Protein AF-A0A6I3M3R1-F1 (afdb_monomer_lite)

Foldseek 3Di:
DVVVLVVLQVAAAPPPRHRPSVQKAWAFDPPQPQPDGLVCCVVVPHDPVVSVVNSVRTHIHGPVVSVVVVDVVVPDDPVNVCCVVCVVVVVVVVVVVVD

Organism: NCBI:txid88376

Secondary structure (DSSP, 8-state):
-HHHHHHHHTS--TTT----GGGEEEEEPTT----S-HHHHHHTT--HHHHHHHHTTEEEEEHHHHHHHHHHHH-S-HHHHHHHHHHHHHHHHHHHHT-

Structure (mmCIF, N/CA/C/O backbone):
data_AF-A0A6I3M3R1-F1
#
_entry.id   AF-A0A6I3M3R1-F1
#
loop_
_atom_site.group_PDB
_atom_site.id
_atom_site.type_symbol
_atom_site.label_atom_id
_atom_site.label_alt_id
_atom_site.label_comp_id
_atom_site.label_asym_id
_atom_site.label_entity_id
_atom_site.label_seq_id
_atom_site.pdbx_PDB_ins_code
_atom_site.Cartn_x
_atom_site.Cartn_y
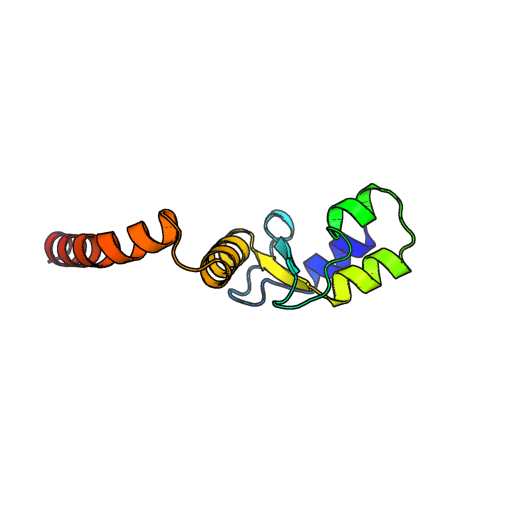_atom_site.Cartn_z
_atom_site.occupancy
_atom_site.B_iso_or_equiv
_atom_site.auth_seq_id
_atom_site.auth_comp_id
_atom_site.auth_asym_id
_atom_site.auth_atom_id
_atom_site.pdbx_PDB_model_num
ATOM 1 N N . MET A 1 1 ? 11.751 8.334 -12.733 1.00 88.81 1 MET A N 1
ATOM 2 C CA . MET A 1 1 ? 10.557 8.419 -11.857 1.00 88.81 1 MET A CA 1
ATOM 3 C C . MET A 1 1 ? 9.229 8.394 -12.611 1.00 88.81 1 MET A C 1
ATOM 5 O O . MET A 1 1 ? 8.272 7.869 -12.062 1.00 88.81 1 MET A O 1
ATOM 9 N N . GLU A 1 2 ? 9.151 8.885 -13.853 1.00 95.19 2 GLU A N 1
ATOM 10 C CA . GLU A 1 2 ? 7.897 8.967 -14.628 1.00 95.19 2 GLU A CA 1
ATOM 11 C C . GLU A 1 2 ? 7.104 7.650 -14.729 1.00 95.19 2 GLU A C 1
ATOM 13 O O . GLU A 1 2 ? 5.899 7.645 -14.505 1.00 95.19 2 GLU A O 1
ATOM 18 N N . PHE A 1 3 ? 7.768 6.517 -14.985 1.00 96.06 3 PHE A N 1
ATOM 19 C CA . PHE A 1 3 ? 7.103 5.207 -15.041 1.00 96.06 3 PHE A CA 1
ATOM 20 C C . PHE A 1 3 ? 6.339 4.855 -13.757 1.00 96.06 3 PHE A C 1
ATOM 22 O O . PHE A 1 3 ? 5.185 4.441 -13.824 1.00 96.06 3 PHE A O 1
ATOM 29 N N . VAL A 1 4 ? 6.977 5.053 -12.601 1.00 97.19 4 VAL A N 1
ATOM 30 C CA . VAL A 1 4 ? 6.383 4.777 -11.287 1.00 97.19 4 VAL A CA 1
ATOM 31 C C . VAL A 1 4 ? 5.215 5.725 -11.026 1.00 97.19 4 VAL A C 1
ATOM 33 O O . VAL A 1 4 ? 4.142 5.282 -10.633 1.00 97.19 4 VAL A O 1
ATOM 36 N N . GLY A 1 5 ? 5.402 7.019 -11.310 1.00 97.56 5 GLY A N 1
ATOM 37 C CA . GLY A 1 5 ? 4.351 8.021 -11.137 1.00 97.56 5 GLY A CA 1
ATOM 38 C C . GLY A 1 5 ? 3.123 7.739 -12.001 1.00 97.56 5 GLY A C 1
ATOM 39 O O . GLY A 1 5 ? 2.003 7.794 -11.505 1.00 97.56 5 GLY A O 1
ATOM 40 N N . ARG A 1 6 ? 3.319 7.351 -13.268 1.00 97.81 6 ARG A N 1
ATOM 41 C CA . ARG A 1 6 ? 2.220 6.957 -14.158 1.00 97.81 6 ARG A CA 1
ATOM 42 C C . ARG A 1 6 ? 1.448 5.756 -13.620 1.00 97.81 6 ARG A C 1
ATOM 44 O O . ARG A 1 6 ? 0.228 5.764 -13.696 1.00 97.81 6 ARG A O 1
ATOM 51 N N . HIS A 1 7 ? 2.138 4.757 -13.067 1.00 98.31 7 HIS A N 1
ATOM 52 C CA . HIS A 1 7 ? 1.466 3.614 -12.455 1.00 98.31 7 HIS A CA 1
ATOM 53 C C . HIS A 1 7 ? 0.602 4.053 -11.264 1.00 98.31 7 HIS A C 1
ATOM 55 O O . HIS A 1 7 ? -0.575 3.726 -11.234 1.00 98.31 7 HIS A O 1
ATOM 61 N N . LEU A 1 8 ? 1.137 4.853 -10.337 1.00 98.12 8 LEU A N 1
ATOM 62 C CA . LEU A 1 8 ? 0.371 5.331 -9.177 1.00 98.12 8 LEU A CA 1
ATOM 63 C C . LEU A 1 8 ? -0.824 6.218 -9.573 1.00 98.12 8 LEU A C 1
ATOM 65 O O . LEU A 1 8 ? -1.892 6.084 -8.994 1.00 98.12 8 LEU A O 1
ATOM 69 N N . ILE A 1 9 ? -0.685 7.081 -10.586 1.00 97.94 9 ILE A N 1
ATOM 70 C CA . ILE A 1 9 ? -1.783 7.950 -11.056 1.00 97.94 9 ILE A CA 1
ATOM 71 C C . ILE A 1 9 ? -2.967 7.148 -11.611 1.00 97.94 9 ILE A C 1
ATOM 73 O O . ILE A 1 9 ? -4.109 7.575 -11.468 1.00 97.94 9 ILE A O 1
ATOM 77 N N . THR A 1 10 ? -2.726 6.006 -12.259 1.00 97.81 10 THR A N 1
ATOM 78 C CA . THR A 1 10 ? -3.806 5.211 -12.868 1.00 97.81 10 THR A CA 1
ATOM 79 C C . THR A 1 10 ? -4.309 4.076 -11.977 1.00 97.81 10 THR A C 1
ATOM 81 O O . THR A 1 10 ? -5.163 3.311 -12.416 1.00 97.81 10 THR A O 1
ATOM 84 N N . HIS A 1 11 ? -3.777 3.933 -10.761 1.00 98.44 11 HIS A N 1
ATOM 85 C CA . HIS A 1 11 ? -4.146 2.876 -9.820 1.00 98.44 11 HIS A CA 1
ATOM 86 C C . HIS A 1 11 ? -4.420 3.511 -8.450 1.00 98.44 11 HIS A C 1
ATOM 88 O O . HIS A 1 11 ? -3.488 3.675 -7.665 1.00 98.44 11 HIS A O 1
ATOM 94 N N . PRO A 1 12 ? -5.671 3.909 -8.155 1.00 98.56 12 PRO A N 1
ATOM 95 C CA . PRO A 1 12 ? -6.020 4.410 -6.831 1.00 98.56 12 PRO A CA 1
ATOM 96 C C . PRO A 1 12 ? -5.846 3.320 -5.766 1.00 98.56 12 PRO A C 1
ATOM 98 O O . PRO A 1 12 ? -5.694 2.136 -6.074 1.00 98.56 12 PRO A O 1
ATOM 101 N N . CYS A 1 13 ? -5.903 3.721 -4.497 1.00 98.75 13 CYS A N 1
ATOM 102 C CA . CYS A 1 13 ? -5.894 2.808 -3.364 1.00 98.75 13 CYS A CA 1
ATOM 103 C C . CYS A 1 13 ? -6.967 1.726 -3.534 1.00 98.75 13 CYS A C 1
ATOM 105 O O . CYS A 1 13 ? -8.156 2.041 -3.602 1.00 98.75 13 CYS A O 1
ATOM 107 N N . ILE A 1 14 ? -6.554 0.459 -3.530 1.00 98.56 14 ILE A N 1
ATOM 108 C CA . ILE A 1 14 ? -7.462 -0.680 -3.709 1.00 98.56 14 ILE A CA 1
ATOM 109 C C . ILE A 1 14 ? -8.500 -0.811 -2.581 1.00 98.56 14 ILE A C 1
ATOM 111 O O . ILE A 1 14 ? -9.574 -1.358 -2.812 1.00 98.56 14 ILE A O 1
ATOM 115 N N . ASP A 1 15 ? -8.214 -0.292 -1.380 1.00 98.50 15 ASP A N 1
ATOM 116 C CA . ASP A 1 15 ? -9.112 -0.442 -0.226 1.00 98.50 15 ASP A CA 1
ATOM 117 C C . ASP A 1 15 ? -10.101 0.726 -0.067 1.00 98.50 15 ASP A C 1
ATOM 119 O O . ASP A 1 15 ? -11.235 0.512 0.352 1.00 98.50 15 ASP A O 1
ATOM 123 N N . CYS A 1 16 ? -9.689 1.967 -0.362 1.00 98.44 16 CYS A N 1
ATOM 124 C CA . CYS A 1 16 ? -10.511 3.161 -0.101 1.00 98.44 16 CYS A CA 1
ATOM 125 C C . CYS A 1 16 ? -10.720 4.093 -1.302 1.00 98.44 16 CYS A C 1
ATOM 127 O O . CYS A 1 16 ? -11.429 5.087 -1.174 1.00 98.44 16 CYS A O 1
ATOM 129 N N . GLY A 1 17 ? -10.106 3.812 -2.452 1.00 98.50 17 GLY A N 1
ATOM 130 C CA . GLY A 1 17 ? -10.268 4.606 -3.672 1.00 98.50 17 GLY A CA 1
ATOM 131 C C . GLY A 1 17 ? -9.511 5.938 -3.713 1.00 98.50 17 GLY A C 1
ATOM 132 O O . GLY A 1 17 ? -9.619 6.639 -4.714 1.00 98.50 17 GLY A O 1
ATOM 133 N N . GLU A 1 18 ? -8.733 6.292 -2.681 1.00 98.62 18 GLU A N 1
ATOM 134 C CA . GLU A 1 18 ? -7.857 7.476 -2.703 1.00 98.62 18 GLU A CA 1
ATOM 135 C C . GLU A 1 18 ? -6.968 7.479 -3.956 1.00 98.62 18 GLU A C 1
ATOM 137 O O . GLU A 1 18 ? -6.376 6.458 -4.299 1.00 98.62 18 GLU A O 1
ATOM 142 N N . SER A 1 19 ? -6.862 8.621 -4.629 1.00 98.44 19 SER A N 1
ATOM 143 C CA . SER A 1 19 ? -6.166 8.767 -5.914 1.00 98.44 19 SER A CA 1
ATOM 144 C C . SER A 1 19 ? -5.040 9.804 -5.890 1.00 98.44 19 SER A C 1
ATOM 146 O O . SER A 1 19 ? -4.317 9.951 -6.875 1.00 98.44 19 SER A O 1
ATOM 148 N N . ASP A 1 20 ? -4.871 10.549 -4.796 1.00 98.31 20 ASP A N 1
ATOM 149 C CA . ASP A 1 20 ? -3.770 11.493 -4.652 1.00 98.31 20 ASP A CA 1
ATOM 150 C C . ASP A 1 20 ? -2.434 10.746 -4.552 1.00 98.31 20 ASP A C 1
ATOM 152 O O . ASP A 1 20 ? -2.072 10.177 -3.520 1.00 98.31 20 ASP A O 1
ATOM 156 N N . ILE A 1 21 ? -1.656 10.799 -5.635 1.00 97.81 21 ILE A N 1
ATOM 157 C CA . ILE A 1 21 ? -0.333 10.174 -5.750 1.00 97.81 21 ILE A CA 1
ATOM 158 C C . ILE A 1 21 ? 0.598 10.468 -4.563 1.00 97.81 21 ILE A C 1
ATOM 160 O O . ILE A 1 21 ? 1.452 9.644 -4.241 1.00 97.81 21 ILE A O 1
ATOM 164 N N . ARG A 1 22 ? 0.453 11.613 -3.882 1.00 97.69 22 ARG A N 1
ATOM 165 C CA . ARG A 1 22 ? 1.315 11.992 -2.748 1.00 97.69 22 ARG A CA 1
ATOM 166 C C . ARG A 1 22 ? 1.143 11.065 -1.545 1.00 97.69 22 ARG A C 1
ATOM 168 O O . ARG A 1 22 ? 2.063 10.964 -0.730 1.00 97.69 22 ARG A O 1
ATOM 175 N N . VAL A 1 23 ? -0.008 10.399 -1.431 1.00 98.38 23 VAL A N 1
ATOM 176 C CA . VAL A 1 23 ? -0.330 9.488 -0.322 1.00 98.38 23 VAL A CA 1
ATOM 177 C C . VAL A 1 23 ? -0.398 8.021 -0.738 1.00 98.38 23 VAL A C 1
ATOM 179 O O . VAL A 1 23 ? -0.612 7.176 0.131 1.00 98.38 23 VAL A O 1
ATOM 182 N N . LEU A 1 24 ? -0.201 7.706 -2.020 1.00 98.56 24 LEU A N 1
ATOM 183 C CA . LEU A 1 24 ? -0.156 6.333 -2.521 1.00 98.56 24 LEU A CA 1
ATOM 184 C C . LEU A 1 24 ? 1.224 5.701 -2.330 1.00 98.56 24 LEU A C 1
ATOM 186 O O . LEU A 1 24 ? 2.253 6.380 -2.346 1.00 98.56 24 LEU A O 1
ATOM 190 N N . ASP A 1 25 ? 1.221 4.387 -2.138 1.00 97.88 25 ASP A N 1
ATOM 191 C CA . ASP A 1 25 ? 2.404 3.554 -1.969 1.00 97.88 25 ASP A CA 1
ATOM 192 C C . ASP A 1 25 ? 2.172 2.148 -2.549 1.00 97.88 25 ASP A C 1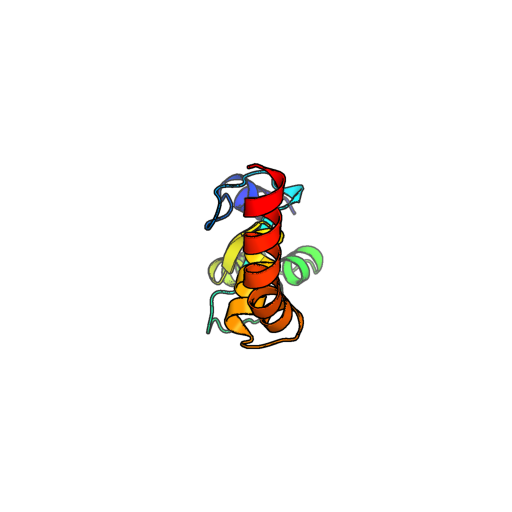
ATOM 194 O O . ASP A 1 25 ? 1.033 1.745 -2.811 1.00 97.88 25 ASP A O 1
ATOM 198 N N . PHE A 1 26 ? 3.261 1.405 -2.748 1.00 97.88 26 PHE A N 1
ATOM 199 C CA . PHE A 1 26 ? 3.226 0.006 -3.170 1.00 97.88 26 PHE A CA 1
ATOM 200 C C . PHE A 1 26 ? 3.212 -0.906 -1.942 1.00 97.88 26 PHE A C 1
ATOM 202 O O . PHE A 1 26 ? 4.200 -0.984 -1.215 1.00 97.88 26 PHE A O 1
ATOM 209 N N . ASP A 1 27 ? 2.106 -1.616 -1.733 1.00 96.75 27 ASP A N 1
ATOM 210 C CA . ASP A 1 27 ? 1.976 -2.645 -0.702 1.00 96.75 27 ASP A CA 1
ATOM 211 C C . ASP A 1 27 ? 2.241 -4.019 -1.319 1.00 96.75 27 ASP A C 1
ATOM 213 O O . ASP A 1 27 ? 1.494 -4.470 -2.189 1.00 96.75 27 ASP A O 1
ATOM 217 N N . HIS A 1 28 ? 3.300 -4.702 -0.887 1.00 95.94 28 HIS A N 1
ATOM 218 C CA . HIS A 1 28 ? 3.552 -6.079 -1.315 1.00 95.94 28 HIS A CA 1
ATOM 219 C C . HIS A 1 28 ? 2.408 -6.986 -0.854 1.00 95.94 28 HIS A C 1
ATOM 221 O O . HIS A 1 28 ? 2.043 -6.988 0.323 1.00 95.94 28 HIS A O 1
ATOM 227 N N . ARG A 1 29 ? 1.860 -7.786 -1.777 1.00 94.00 29 ARG A N 1
ATOM 228 C CA . ARG A 1 29 ? 0.826 -8.769 -1.433 1.00 94.00 29 ARG A CA 1
ATOM 229 C C . ARG A 1 29 ? 1.358 -9.794 -0.437 1.00 94.00 29 ARG A C 1
ATOM 231 O O . ARG A 1 29 ? 2.542 -10.130 -0.445 1.00 94.00 29 ARG A O 1
ATOM 238 N N . ASP A 1 30 ? 0.467 -10.308 0.404 1.00 88.19 30 ASP A N 1
ATOM 239 C CA . ASP A 1 30 ? 0.837 -11.315 1.393 1.00 88.19 30 ASP A CA 1
ATOM 240 C C . ASP A 1 30 ? 1.388 -12.582 0.717 1.00 88.19 30 ASP A C 1
ATOM 242 O O . ASP A 1 30 ? 0.896 -13.009 -0.330 1.00 88.19 30 ASP A O 1
ATOM 246 N N . GLY A 1 31 ? 2.460 -13.138 1.279 1.00 84.69 31 GLY A N 1
ATOM 247 C CA . GLY A 1 31 ? 3.202 -14.255 0.688 1.00 84.69 31 GLY A CA 1
ATOM 248 C C . GLY A 1 31 ? 3.958 -13.942 -0.614 1.00 84.69 31 GLY A C 1
ATOM 249 O O . GLY A 1 31 ? 4.543 -14.855 -1.197 1.00 84.69 31 GLY A O 1
ATOM 250 N N . ALA A 1 32 ? 3.981 -12.692 -1.093 1.00 84.38 32 ALA A N 1
ATOM 251 C CA . ALA A 1 32 ? 4.796 -12.331 -2.248 1.00 84.38 32 ALA A CA 1
ATOM 252 C C . ALA A 1 32 ? 6.291 -12.412 -1.902 1.00 84.38 32 ALA A C 1
ATOM 254 O O . ALA A 1 32 ? 6.743 -11.843 -0.907 1.00 84.38 32 ALA A O 1
ATOM 255 N N . ASP A 1 33 ? 7.076 -13.070 -2.762 1.00 81.56 33 ASP A N 1
ATOM 256 C CA . ASP A 1 33 ? 8.538 -13.087 -2.656 1.00 81.56 33 ASP A CA 1
ATOM 257 C C . ASP A 1 33 ? 9.104 -11.694 -2.977 1.00 81.56 33 ASP A C 1
ATOM 259 O O . ASP A 1 33 ? 9.348 -11.315 -4.136 1.00 81.56 33 ASP A O 1
ATOM 263 N N . LYS A 1 34 ? 9.215 -10.886 -1.923 1.00 82.81 34 LYS A N 1
ATOM 264 C CA . LYS A 1 34 ? 9.703 -9.513 -1.958 1.00 82.81 34 LYS A CA 1
ATOM 265 C C . LYS A 1 34 ? 11.202 -9.507 -2.214 1.00 82.81 34 LYS A C 1
ATOM 267 O O . LYS A 1 34 ? 12.004 -9.825 -1.339 1.00 82.81 34 LYS A O 1
ATOM 272 N N . GLY A 1 35 ? 11.588 -9.057 -3.407 1.00 76.25 35 GLY A N 1
ATOM 273 C CA . GLY A 1 35 ? 12.999 -8.920 -3.759 1.00 76.25 35 GLY A CA 1
ATOM 274 C C . GLY A 1 35 ? 13.602 -7.610 -3.246 1.00 76.25 35 GLY A C 1
ATOM 275 O O . GLY A 1 35 ? 14.776 -7.559 -2.876 1.00 76.25 35 GLY A O 1
ATOM 276 N N . ALA A 1 36 ? 12.824 -6.521 -3.269 1.00 86.56 36 ALA A N 1
ATOM 277 C CA . ALA A 1 36 ? 13.231 -5.187 -2.822 1.00 86.56 36 ALA A CA 1
ATOM 278 C C . ALA A 1 36 ? 12.029 -4.227 -2.759 1.00 86.56 36 ALA A C 1
ATOM 280 O O . ALA A 1 36 ? 11.021 -4.453 -3.411 1.00 86.56 36 ALA A O 1
ATOM 281 N N . GLU A 1 37 ? 12.156 -3.088 -2.073 1.00 93.56 37 GLU A N 1
ATOM 282 C CA . GLU A 1 37 ? 11.171 -2.006 -2.232 1.00 93.56 37 GLU A CA 1
ATOM 283 C C . GLU A 1 37 ? 11.182 -1.442 -3.658 1.00 93.56 37 GLU A C 1
ATOM 285 O O . GLU A 1 37 ? 12.251 -1.117 -4.191 1.00 93.56 37 GLU A O 1
ATOM 290 N N . VAL A 1 38 ? 9.998 -1.227 -4.241 1.00 95.62 38 VAL A N 1
ATOM 291 C CA . VAL A 1 38 ? 9.836 -0.604 -5.568 1.00 95.62 38 VAL A CA 1
ATOM 292 C C . VAL A 1 38 ? 10.571 0.736 -5.639 1.00 95.62 38 VAL A C 1
ATOM 294 O O . VAL A 1 38 ? 11.339 0.982 -6.572 1.00 95.62 38 VAL A O 1
ATOM 297 N N . MET A 1 39 ? 10.396 1.587 -4.622 1.00 94.88 39 MET A N 1
ATOM 298 C CA . MET A 1 39 ? 11.018 2.913 -4.580 1.00 94.88 39 MET A CA 1
ATOM 299 C C . MET A 1 39 ? 12.542 2.841 -4.483 1.00 94.88 39 MET A C 1
ATOM 301 O O . MET A 1 39 ? 13.229 3.636 -5.125 1.00 9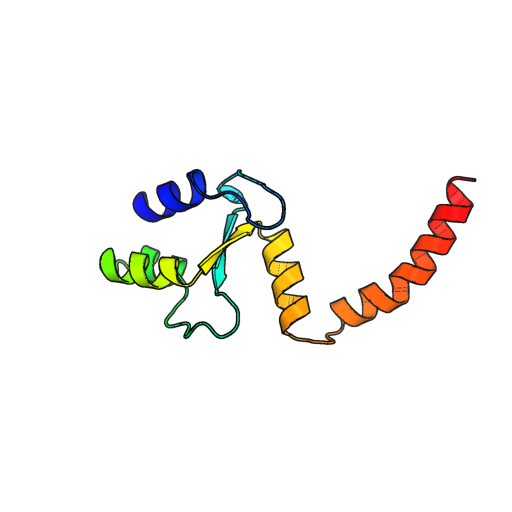4.88 39 MET A O 1
ATOM 305 N N . ARG A 1 40 ? 13.082 1.842 -3.772 1.00 96.00 40 ARG A N 1
ATOM 306 C CA . ARG A 1 40 ? 14.529 1.602 -3.701 1.00 96.00 40 ARG A CA 1
ATOM 307 C C . ARG A 1 40 ? 15.088 1.205 -5.066 1.00 96.00 40 ARG A C 1
ATOM 309 O O . ARG A 1 40 ? 16.133 1.711 -5.464 1.00 96.00 40 ARG A O 1
ATOM 316 N N . LEU A 1 41 ? 14.388 0.339 -5.804 1.00 95.69 41 LEU A N 1
ATOM 317 C CA . LEU A 1 41 ? 14.794 -0.050 -7.157 1.00 95.69 41 LEU A CA 1
ATOM 318 C C . LEU A 1 41 ? 14.736 1.133 -8.136 1.00 95.69 41 LEU A C 1
ATOM 320 O O . LEU A 1 41 ? 15.663 1.332 -8.921 1.00 95.69 41 LEU A O 1
ATOM 324 N N . ALA A 1 42 ? 13.665 1.926 -8.083 1.00 95.19 42 ALA A N 1
ATOM 325 C CA . ALA A 1 42 ? 13.470 3.062 -8.977 1.00 95.19 42 ALA A CA 1
ATOM 326 C C . ALA A 1 42 ? 14.499 4.182 -8.744 1.00 95.19 42 ALA A C 1
ATOM 328 O O . ALA A 1 42 ? 15.041 4.723 -9.707 1.00 95.19 42 ALA A O 1
ATOM 329 N N . GLN A 1 43 ? 14.789 4.515 -7.482 1.00 95.44 43 GLN A N 1
ATOM 330 C CA . GLN A 1 43 ? 15.779 5.539 -7.125 1.00 95.44 43 GLN A CA 1
ATOM 331 C C . GLN A 1 43 ? 17.220 5.061 -7.337 1.00 95.44 43 GLN A C 1
ATOM 333 O O . GLN A 1 43 ? 18.084 5.863 -7.673 1.00 95.44 43 GLN A O 1
ATOM 338 N N . GLY A 1 44 ? 17.473 3.756 -7.202 1.00 95.75 44 GLY A N 1
ATOM 339 C CA . GLY A 1 44 ? 18.779 3.146 -7.458 1.00 95.75 44 GLY A CA 1
ATOM 340 C C . GLY A 1 44 ? 19.147 3.001 -8.940 1.00 95.75 44 GLY A C 1
ATOM 341 O O . GLY A 1 44 ? 20.187 2.425 -9.240 1.00 95.75 44 GLY A O 1
ATOM 342 N N . GLY A 1 45 ? 18.309 3.470 -9.873 1.00 94.00 45 GLY A N 1
ATOM 343 C CA . GLY A 1 45 ? 18.605 3.426 -11.310 1.00 94.00 45 GLY A CA 1
ATOM 344 C C . GLY A 1 45 ? 18.565 2.023 -11.926 1.00 94.00 45 GLY A C 1
ATOM 345 O O . GLY A 1 45 ? 19.178 1.788 -12.966 1.00 94.00 45 GLY A O 1
ATOM 346 N N . HIS A 1 46 ? 17.860 1.074 -11.304 1.00 96.31 46 HIS A N 1
ATOM 347 C CA . HIS A 1 46 ? 17.719 -0.271 -11.858 1.00 96.31 46 HIS A CA 1
ATOM 348 C C . HIS A 1 46 ? 16.914 -0.271 -13.168 1.00 96.31 46 HIS A C 1
ATOM 350 O O . HIS A 1 46 ? 16.069 0.593 -13.407 1.00 96.31 46 HIS A O 1
ATOM 356 N N . ALA A 1 47 ? 17.140 -1.292 -14.001 1.00 96.62 47 ALA A N 1
ATOM 357 C CA . ALA A 1 47 ? 16.426 -1.467 -15.262 1.00 96.62 47 ALA A CA 1
ATOM 358 C C . ALA A 1 47 ? 14.900 -1.446 -15.072 1.00 96.62 47 ALA A C 1
ATOM 360 O O . ALA A 1 47 ? 14.364 -2.076 -14.155 1.00 96.62 47 ALA A O 1
ATOM 361 N N . LEU A 1 48 ? 14.198 -0.786 -15.997 1.00 96.56 48 LEU A N 1
ATOM 362 C CA . LEU A 1 48 ? 12.746 -0.602 -15.940 1.00 96.56 48 LEU A CA 1
ATOM 363 C C . LEU A 1 48 ? 11.984 -1.923 -15.799 1.00 96.56 48 LEU A C 1
ATOM 365 O O . LEU A 1 48 ? 11.051 -2.011 -15.009 1.00 96.56 48 LEU A O 1
ATOM 369 N N . ALA A 1 49 ? 12.424 -2.963 -16.510 1.00 97.06 49 ALA A N 1
ATOM 370 C CA . ALA A 1 49 ? 11.839 -4.297 -16.429 1.00 97.06 49 ALA A CA 1
ATOM 371 C C . ALA A 1 49 ? 11.904 -4.885 -15.008 1.00 97.06 49 ALA A C 1
ATOM 373 O O . ALA A 1 49 ? 10.953 -5.520 -14.564 1.00 97.06 49 ALA A O 1
ATOM 374 N N . ARG A 1 50 ? 12.989 -4.628 -14.261 1.00 96.12 50 ARG A N 1
ATOM 375 C CA . ARG A 1 50 ? 13.125 -5.068 -12.864 1.00 96.12 50 ARG A CA 1
ATOM 376 C C . ARG A 1 50 ? 12.169 -4.307 -11.947 1.00 96.12 50 ARG A C 1
ATOM 378 O O . ARG A 1 50 ? 11.549 -4.920 -11.087 1.00 96.12 50 ARG A O 1
ATOM 385 N N . VAL A 1 51 ? 12.040 -2.992 -12.137 1.00 97.38 51 VAL A N 1
ATOM 386 C CA . VAL A 1 51 ? 11.079 -2.171 -11.379 1.00 97.38 51 VAL A CA 1
ATOM 387 C C . VAL A 1 51 ? 9.649 -2.635 -11.668 1.00 97.38 51 VAL A C 1
ATOM 389 O O . VAL A 1 51 ? 8.880 -2.838 -10.738 1.00 97.38 51 VAL A O 1
ATOM 392 N N . ALA A 1 52 ? 9.309 -2.865 -12.939 1.00 97.06 52 ALA A N 1
ATOM 393 C CA . ALA A 1 52 ? 7.999 -3.356 -13.360 1.00 97.06 52 ALA A CA 1
ATOM 394 C C . ALA A 1 52 ? 7.676 -4.739 -12.774 1.00 97.06 52 ALA A C 1
ATOM 396 O O . ALA A 1 52 ? 6.568 -4.951 -12.293 1.00 97.06 52 ALA A O 1
ATOM 397 N N . ALA A 1 53 ? 8.648 -5.656 -12.766 1.00 96.38 53 ALA A N 1
ATOM 398 C CA . ALA A 1 53 ? 8.487 -6.979 -12.172 1.00 96.38 53 ALA A CA 1
ATOM 399 C C . ALA A 1 53 ? 8.237 -6.916 -10.657 1.00 96.38 53 ALA A C 1
ATOM 401 O O . ALA A 1 53 ? 7.472 -7.722 -10.137 1.00 96.38 53 ALA A O 1
ATOM 402 N N . GLU A 1 54 ? 8.849 -5.964 -9.947 1.00 97.38 54 GLU A N 1
ATOM 403 C CA . GLU A 1 54 ? 8.591 -5.778 -8.515 1.00 97.38 54 GLU A CA 1
ATOM 404 C C . GLU A 1 54 ? 7.240 -5.090 -8.260 1.00 97.38 54 GLU A C 1
ATOM 406 O O . GLU A 1 54 ? 6.490 -5.531 -7.393 1.00 97.38 54 GLU A O 1
ATOM 411 N N . ILE A 1 55 ? 6.870 -4.080 -9.062 1.00 97.25 55 ILE A N 1
ATOM 412 C CA . ILE A 1 55 ? 5.530 -3.463 -9.022 1.00 97.25 55 ILE A CA 1
ATOM 413 C C . ILE A 1 55 ? 4.442 -4.514 -9.234 1.00 97.25 55 ILE A C 1
ATOM 415 O O . ILE A 1 55 ? 3.436 -4.501 -8.534 1.00 97.25 55 ILE A O 1
ATOM 419 N N . ALA A 1 5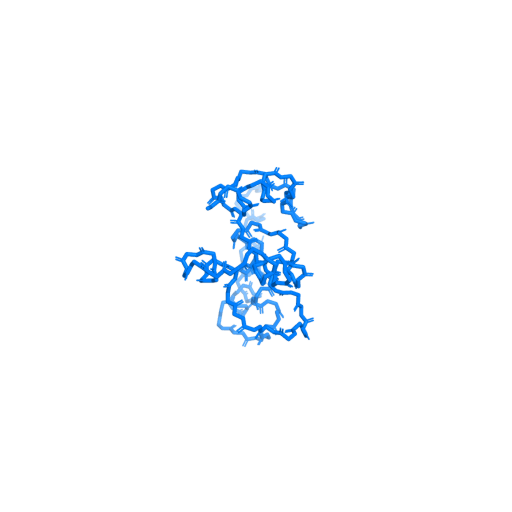6 ? 4.658 -5.463 -10.147 1.00 96.50 56 ALA A N 1
ATOM 420 C CA . ALA A 1 56 ? 3.697 -6.519 -10.438 1.00 96.50 56 ALA A CA 1
ATOM 421 C C . ALA A 1 56 ? 3.387 -7.421 -9.235 1.00 96.50 56 ALA A C 1
ATOM 423 O O . ALA A 1 56 ? 2.419 -8.169 -9.311 1.00 96.50 56 ALA A O 1
ATOM 424 N N . LYS A 1 57 ? 4.163 -7.362 -8.143 1.00 96.50 57 LYS A N 1
ATOM 425 C CA . LYS A 1 57 ? 3.933 -8.087 -6.879 1.00 96.50 57 LYS A CA 1
ATOM 426 C C . LYS A 1 57 ? 3.162 -7.272 -5.834 1.00 96.50 57 LYS A C 1
ATOM 428 O O . LYS A 1 57 ? 2.839 -7.799 -4.770 1.00 96.50 57 LYS A O 1
ATOM 433 N N . CYS A 1 58 ? 2.906 -6.003 -6.120 1.00 97.31 58 CYS A N 1
ATOM 434 C CA . CYS A 1 58 ? 2.305 -5.060 -5.194 1.00 97.31 58 CYS A CA 1
ATOM 435 C C . CYS A 1 58 ? 0.860 -4.749 -5.593 1.00 97.31 58 CYS A C 1
ATOM 437 O O . CYS A 1 58 ? 0.492 -4.847 -6.766 1.00 97.31 58 CYS A O 1
ATOM 439 N N . ASP A 1 59 ? 0.072 -4.327 -4.614 1.00 97.62 59 ASP A N 1
ATOM 440 C CA . ASP A 1 59 ? -1.139 -3.544 -4.829 1.00 97.62 59 ASP A CA 1
ATOM 441 C C . ASP A 1 59 ? -0.824 -2.068 -4.545 1.00 97.62 59 ASP A C 1
ATOM 443 O O . ASP A 1 59 ? 0.064 -1.756 -3.746 1.00 97.62 59 ASP A O 1
ATOM 447 N N . VAL A 1 60 ? -1.557 -1.144 -5.168 1.00 98.44 60 VAL A N 1
ATOM 448 C CA . VAL A 1 60 ? -1.468 0.275 -4.798 1.00 98.44 60 VAL A CA 1
ATOM 449 C C . VAL A 1 60 ? -2.429 0.558 -3.648 1.00 98.44 60 VAL A C 1
ATOM 451 O O . VAL A 1 60 ? -3.626 0.280 -3.734 1.00 98.44 60 VAL A O 1
ATOM 454 N N . ARG A 1 61 ? -1.901 1.116 -2.557 1.00 98.56 61 ARG A N 1
ATOM 455 C CA . ARG A 1 61 ? -2.653 1.480 -1.348 1.00 98.56 61 ARG A CA 1
ATOM 456 C C . ARG A 1 61 ? -2.258 2.872 -0.882 1.00 98.56 61 ARG A C 1
ATOM 458 O O . ARG A 1 61 ? -1.118 3.289 -1.050 1.00 98.56 61 ARG A O 1
ATOM 465 N N . CYS A 1 62 ? -3.177 3.598 -0.254 1.00 98.75 62 CYS A N 1
ATOM 466 C CA . CYS A 1 62 ? -2.789 4.803 0.471 1.00 98.75 62 CYS A CA 1
ATOM 467 C C . CYS A 1 62 ? -2.042 4.419 1.756 1.00 98.75 62 CYS A C 1
ATOM 469 O O . CYS A 1 62 ? -2.276 3.351 2.326 1.00 98.75 62 CYS A O 1
ATOM 471 N N . ARG A 1 63 ? -1.167 5.299 2.250 1.00 98.19 63 ARG A N 1
ATOM 472 C CA . ARG A 1 63 ? -0.329 5.027 3.434 1.00 98.19 63 ARG A CA 1
ATOM 473 C C . ARG A 1 63 ? -1.130 4.636 4.681 1.00 98.19 63 ARG A C 1
ATOM 475 O O . ARG A 1 63 ? -0.656 3.826 5.471 1.00 98.19 63 ARG A O 1
ATOM 482 N N . ASN A 1 64 ? -2.346 5.161 4.840 1.00 98.06 64 ASN A N 1
ATOM 483 C CA . ASN A 1 64 ? -3.213 4.815 5.968 1.00 98.06 64 ASN A CA 1
ATOM 484 C C . ASN A 1 64 ? -3.743 3.377 5.855 1.00 98.06 64 ASN A C 1
ATOM 486 O O . ASN A 1 64 ? -3.594 2.598 6.794 1.00 98.06 64 ASN A O 1
ATOM 490 N N . CYS A 1 65 ? -4.309 2.999 4.703 1.00 98.12 65 CYS A N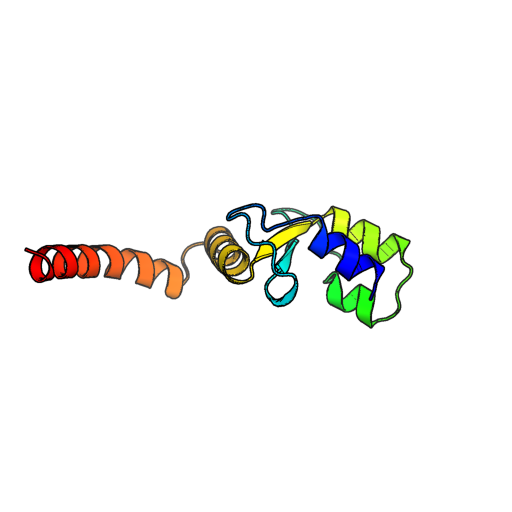 1
ATOM 491 C CA . CYS A 1 65 ? -4.782 1.633 4.458 1.00 98.12 65 CYS A CA 1
ATOM 492 C C . CYS A 1 65 ? -3.627 0.622 4.477 1.00 98.12 65 CYS A C 1
ATOM 494 O O . CYS A 1 65 ? -3.747 -0.436 5.091 1.00 98.12 65 CYS A O 1
ATOM 496 N N . HIS A 1 66 ? -2.479 0.987 3.900 1.00 97.38 66 HIS A N 1
ATOM 497 C CA . HIS A 1 66 ? -1.256 0.188 3.941 1.00 97.38 66 HIS A CA 1
ATOM 498 C C . HIS A 1 66 ? -0.817 -0.102 5.386 1.00 97.38 66 HIS A C 1
ATOM 500 O O . HIS A 1 66 ? -0.569 -1.258 5.729 1.00 97.38 66 HIS A O 1
ATOM 506 N N . ALA A 1 67 ? -0.799 0.907 6.267 1.00 95.31 67 ALA A N 1
ATOM 507 C CA . ALA A 1 67 ? -0.477 0.709 7.680 1.00 95.31 67 ALA A CA 1
ATOM 508 C C . ALA A 1 67 ? -1.478 -0.229 8.376 1.00 95.31 67 ALA A C 1
ATOM 510 O O . ALA A 1 67 ? -1.065 -1.144 9.086 1.00 95.31 67 ALA A O 1
ATOM 511 N N . VAL A 1 68 ? -2.785 -0.049 8.147 1.00 94.31 68 VAL A N 1
ATOM 512 C CA . VAL A 1 68 ? -3.833 -0.908 8.731 1.00 94.31 68 VAL A CA 1
ATOM 513 C C . VAL A 1 68 ? -3.650 -2.369 8.319 1.00 94.31 68 VAL A C 1
ATOM 515 O O . VAL A 1 68 ? -3.648 -3.250 9.178 1.00 94.31 68 VAL A O 1
ATOM 518 N N . ILE A 1 69 ? -3.457 -2.627 7.024 1.00 94.25 69 ILE A N 1
ATOM 519 C CA . ILE A 1 69 ? -3.247 -3.978 6.494 1.00 94.25 69 ILE A CA 1
ATOM 520 C C . ILE A 1 69 ? -1.930 -4.580 6.991 1.00 94.25 69 ILE A C 1
ATOM 522 O O . ILE A 1 69 ? -1.893 -5.758 7.340 1.00 94.25 69 ILE A O 1
ATOM 526 N N . T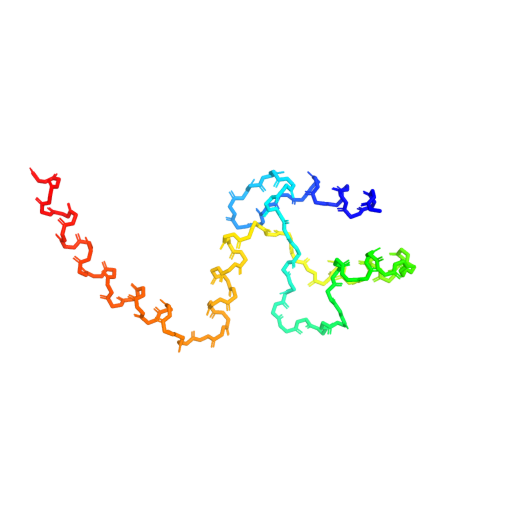HR A 1 70 ? -0.870 -3.777 7.105 1.00 92.50 70 THR A N 1
ATOM 527 C CA . THR A 1 70 ? 0.404 -4.220 7.691 1.00 92.50 70 THR A CA 1
ATOM 528 C C . THR A 1 70 ? 0.198 -4.736 9.114 1.00 92.50 70 THR A C 1
ATOM 530 O O . THR A 1 70 ? 0.590 -5.861 9.420 1.00 92.50 70 THR A O 1
ATOM 533 N N . TYR A 1 71 ? -0.480 -3.966 9.970 1.00 92.25 71 TYR A N 1
ATOM 534 C CA . TYR A 1 71 ? -0.778 -4.404 11.336 1.00 92.25 71 TYR A CA 1
ATOM 535 C C . TYR A 1 71 ? -1.695 -5.631 11.372 1.00 92.25 71 TYR A C 1
ATOM 537 O O . TYR A 1 71 ? -1.465 -6.538 12.166 1.00 92.25 71 TYR A O 1
ATOM 545 N N . ALA A 1 72 ? -2.675 -5.722 10.469 1.00 89.50 72 ALA A N 1
ATOM 546 C CA . ALA A 1 72 ? -3.531 -6.902 10.363 1.00 89.50 72 ALA A CA 1
ATOM 547 C C . ALA A 1 72 ? -2.745 -8.185 10.016 1.00 89.50 72 ALA A C 1
ATOM 549 O O . ALA A 1 72 ? -3.060 -9.245 10.553 1.00 89.50 72 ALA A O 1
ATOM 550 N N . ARG A 1 73 ? -1.706 -8.095 9.169 1.00 89.94 73 ARG A N 1
ATOM 551 C CA . ARG A 1 73 ? -0.835 -9.230 8.795 1.00 89.94 73 ARG A CA 1
ATOM 552 C C . ARG A 1 73 ? 0.150 -9.630 9.902 1.00 89.94 73 ARG A C 1
ATOM 554 O O . ARG A 1 73 ? 0.514 -10.796 10.001 1.00 89.94 73 ARG A O 1
ATOM 561 N N . MET A 1 74 ? 0.587 -8.686 10.739 1.00 87.44 74 MET A N 1
ATOM 562 C CA . MET A 1 74 ? 1.577 -8.930 11.804 1.00 87.44 74 MET A CA 1
ATOM 563 C C . MET A 1 74 ? 1.006 -9.623 13.054 1.00 87.44 74 MET A C 1
ATOM 565 O O . MET A 1 74 ? 1.774 -10.073 13.905 1.00 87.44 74 MET A O 1
ATOM 569 N N . GLY A 1 75 ? -0.320 -9.719 13.186 1.00 80.69 75 GLY A N 1
ATOM 570 C CA . GLY A 1 75 ? -0.978 -10.258 14.377 1.00 80.69 75 GLY A CA 1
ATOM 571 C C . GLY A 1 75 ? -1.118 -9.226 15.504 1.00 80.69 75 GLY A C 1
ATOM 572 O O . GLY A 1 75 ? -1.199 -8.024 15.265 1.00 80.69 75 GLY A O 1
ATOM 573 N N . SER A 1 76 ? -1.210 -9.682 16.759 1.00 82.88 76 SER A N 1
ATOM 574 C CA . SER A 1 76 ? -1.479 -8.791 17.898 1.00 82.88 76 SER A CA 1
ATOM 575 C C . SER A 1 76 ? -0.228 -8.029 18.346 1.00 82.88 76 SER A C 1
ATOM 577 O O . SER A 1 76 ? 0.530 -8.506 19.188 1.00 82.88 76 SER A O 1
ATOM 579 N N . ASP A 1 77 ? -0.048 -6.812 17.839 1.00 88.38 77 ASP A N 1
ATOM 580 C CA . ASP A 1 77 ? 0.890 -5.825 18.381 1.00 88.38 77 ASP A CA 1
ATOM 581 C C . ASP A 1 77 ? 0.209 -4.862 19.380 1.00 88.38 77 ASP A C 1
ATOM 583 O O . ASP A 1 77 ? -1.007 -4.895 19.575 1.00 88.38 77 ASP A O 1
ATOM 587 N N . TRP A 1 78 ? 0.981 -3.981 20.029 1.00 90.38 78 TRP A N 1
ATOM 588 C CA . TRP A 1 78 ? 0.440 -3.058 21.035 1.00 90.38 78 TRP A CA 1
ATOM 589 C C . TRP A 1 78 ? -0.591 -2.066 20.473 1.00 90.38 78 TRP A C 1
ATOM 591 O O . TRP A 1 78 ? -1.528 -1.721 21.187 1.00 90.38 78 TRP A O 1
ATOM 601 N N . ARG A 1 79 ? -0.468 -1.620 19.213 1.00 89.75 79 ARG A N 1
ATOM 602 C CA . ARG A 1 79 ? -1.459 -0.752 18.556 1.00 89.75 79 ARG A CA 1
ATOM 603 C C . ARG A 1 79 ? -2.727 -1.530 18.251 1.00 89.75 79 ARG A C 1
ATOM 605 O O . ARG A 1 79 ? -3.815 -1.040 18.545 1.00 89.75 79 ARG A O 1
ATOM 612 N N . SER A 1 80 ? -2.597 -2.744 17.716 1.00 88.62 80 SER A N 1
ATOM 613 C CA . SER A 1 80 ? -3.740 -3.623 17.443 1.00 88.62 80 SER A CA 1
ATOM 614 C C . SER A 1 80 ? -4.490 -3.998 18.726 1.00 88.62 80 SER A C 1
ATOM 616 O O . SER A 1 80 ? -5.716 -3.894 18.774 1.00 88.62 80 SER A O 1
ATOM 618 N N . ALA A 1 81 ? -3.768 -4.337 19.796 1.00 87.12 81 ALA A N 1
ATOM 619 C CA . ALA A 1 81 ? -4.340 -4.628 21.108 1.00 87.12 81 ALA A CA 1
ATOM 620 C C . ALA A 1 81 ? -4.998 -3.392 21.742 1.00 87.12 81 ALA A C 1
ATOM 622 O O . ALA A 1 81 ? -6.116 -3.481 22.249 1.00 87.12 81 ALA A O 1
ATOM 623 N N . MET A 1 82 ? -4.342 -2.227 21.675 1.00 87.44 82 MET A N 1
ATOM 624 C CA . MET A 1 82 ? -4.893 -0.975 22.200 1.00 87.44 82 MET A CA 1
ATOM 625 C C . MET A 1 82 ? -6.175 -0.578 21.468 1.00 87.44 82 MET A C 1
ATOM 627 O O . MET A 1 82 ? -7.157 -0.221 22.113 1.00 87.44 82 MET A O 1
ATOM 631 N N . ARG A 1 83 ? -6.193 -0.694 20.132 1.00 87.25 83 ARG A N 1
ATOM 632 C CA . ARG A 1 83 ? -7.386 -0.446 19.318 1.00 87.25 83 ARG A CA 1
ATOM 633 C C . ARG A 1 83 ? -8.558 -1.296 19.803 1.00 87.25 83 ARG A C 1
ATOM 635 O O . ARG A 1 83 ? -9.627 -0.750 20.031 1.00 87.25 83 ARG A O 1
ATOM 642 N N . LEU A 1 84 ? -8.358 -2.601 19.991 1.00 82.62 84 LEU A N 1
ATOM 643 C CA . LEU A 1 84 ? -9.423 -3.505 20.439 1.00 82.62 84 LEU A CA 1
ATOM 644 C C . LEU A 1 84 ? -9.900 -3.193 21.861 1.00 82.62 84 LEU A C 1
ATOM 646 O O . LEU A 1 84 ? -11.102 -3.186 22.112 1.00 82.62 84 LEU A O 1
ATOM 650 N N . ARG A 1 85 ? -8.971 -2.905 22.779 1.00 83.38 85 ARG A N 1
ATOM 651 C CA . ARG A 1 85 ? -9.293 -2.583 24.173 1.00 83.38 85 ARG A CA 1
ATOM 652 C C . ARG A 1 85 ? -10.097 -1.287 24.290 1.00 83.38 85 ARG A C 1
ATOM 654 O O . ARG A 1 85 ? -11.144 -1.275 24.926 1.00 83.38 85 ARG A O 1
ATOM 661 N N . LEU A 1 86 ? -9.612 -0.210 23.674 1.00 80.62 86 LEU A N 1
ATOM 662 C CA . LEU A 1 86 ? -10.203 1.119 23.831 1.00 80.62 86 LEU A CA 1
ATOM 663 C C . LEU A 1 86 ? -11.410 1.356 22.924 1.00 80.62 86 LEU A C 1
ATOM 665 O O . LEU A 1 86 ? -12.214 2.223 23.236 1.00 80.62 86 LEU A O 1
ATOM 669 N N . GLN A 1 87 ? -11.587 0.612 21.826 1.00 77.12 87 GLN A N 1
ATOM 670 C CA . GLN A 1 87 ? -12.770 0.781 20.968 1.00 77.12 87 GLN A CA 1
ATOM 671 C C . GLN A 1 87 ? -14.081 0.560 21.733 1.00 77.12 87 GLN A C 1
ATOM 673 O O . GLN A 1 87 ? -15.047 1.275 21.480 1.00 77.12 87 GLN A O 1
ATOM 678 N N . ALA A 1 88 ? -14.109 -0.376 22.687 1.00 72.56 88 ALA A N 1
ATOM 679 C CA . ALA A 1 88 ? -15.278 -0.597 23.535 1.00 72.56 88 ALA A CA 1
ATOM 680 C C . ALA A 1 88 ? -15.527 0.581 24.496 1.00 72.56 88 ALA A C 1
ATOM 682 O O . ALA A 1 88 ? -16.662 1.029 24.643 1.00 72.56 88 ALA A O 1
ATOM 683 N N . GLU A 1 89 ? -14.464 1.112 25.105 1.00 81.69 89 GLU A N 1
ATOM 684 C CA . GLU A 1 89 ? -14.533 2.243 26.040 1.00 81.69 89 GLU A CA 1
ATOM 685 C C . GLU A 1 89 ? -14.938 3.546 25.322 1.00 81.69 89 GLU A C 1
ATOM 687 O O . GLU A 1 89 ? -15.830 4.262 25.774 1.00 81.69 89 GLU A O 1
ATOM 692 N N . VAL A 1 90 ? -14.349 3.820 24.154 1.00 79.81 90 VAL A N 1
ATOM 693 C CA . VAL A 1 90 ? -14.654 4.999 23.326 1.00 79.81 90 VAL A CA 1
ATOM 694 C C . VAL A 1 90 ? -16.081 4.947 22.780 1.00 79.81 90 VAL A C 1
ATOM 696 O O . VAL A 1 90 ? -16.765 5.966 22.785 1.00 79.81 90 VAL A O 1
ATOM 699 N N . ALA A 1 91 ? -16.561 3.780 22.336 1.00 81.31 91 ALA A N 1
ATOM 700 C CA . ALA A 1 91 ? -17.933 3.643 21.846 1.00 81.31 91 ALA A CA 1
ATOM 701 C C . ALA A 1 91 ? -18.969 3.963 22.937 1.00 81.31 91 ALA A C 1
ATOM 703 O O . ALA A 1 91 ? -19.969 4.622 22.654 1.00 81.31 91 ALA A O 1
ATOM 704 N N . ALA A 1 92 ? -18.711 3.540 24.179 1.00 81.56 92 ALA A N 1
ATOM 705 C CA . ALA A 1 92 ? -19.565 3.859 25.319 1.00 81.56 92 ALA A CA 1
ATOM 706 C C . ALA A 1 92 ? -19.565 5.365 25.638 1.00 81.56 92 ALA A C 1
ATOM 708 O O . ALA A 1 92 ? -20.636 5.937 25.827 1.00 81.56 92 ALA A O 1
ATOM 709 N N . TYR A 1 93 ? -18.391 6.009 25.626 1.00 82.38 93 TYR A N 1
ATOM 710 C CA . TYR A 1 93 ? -18.256 7.454 25.846 1.00 82.38 93 TYR A CA 1
ATOM 711 C C . TYR A 1 93 ? -18.990 8.284 24.778 1.00 82.38 93 TYR A C 1
ATOM 713 O O . TYR A 1 93 ? -19.803 9.142 25.114 1.00 82.38 93 TYR A O 1
ATOM 721 N N . ILE A 1 94 ? -18.783 7.985 23.490 1.00 81.94 94 ILE A N 1
ATOM 722 C CA . ILE A 1 94 ? -19.439 8.707 22.383 1.00 81.94 94 ILE A CA 1
ATOM 723 C C . ILE A 1 94 ? -20.970 8.572 22.468 1.00 81.94 94 ILE A C 1
ATOM 725 O O . ILE A 1 94 ? -21.692 9.540 22.236 1.00 81.94 94 ILE A O 1
ATOM 729 N N . ALA A 1 95 ? -21.485 7.392 22.830 1.00 81.88 95 ALA A N 1
ATOM 730 C CA . ALA A 1 95 ? -22.925 7.162 22.994 1.00 81.88 95 ALA A CA 1
ATOM 731 C C . ALA A 1 95 ? -23.544 7.902 24.201 1.00 81.88 95 ALA A C 1
ATOM 733 O O . ALA A 1 95 ? -24.769 8.010 24.311 1.00 81.88 95 ALA A O 1
ATOM 734 N N . GLU A 1 96 ? -22.724 8.365 25.143 1.00 84.56 96 GLU A N 1
ATOM 735 C CA . GLU A 1 96 ? -23.144 9.214 26.256 1.00 84.56 96 GLU A CA 1
ATOM 736 C C . GLU A 1 96 ? -23.064 10.703 25.917 1.00 84.56 96 GLU A C 1
ATOM 738 O O . GLU A 1 96 ? -23.975 11.440 26.277 1.00 84.56 96 GLU A O 1
ATOM 743 N N . GLU A 1 97 ? -22.036 11.134 25.185 1.00 85.19 97 GLU A N 1
ATOM 744 C CA . GLU A 1 97 ? -21.823 12.543 24.831 1.00 85.19 97 GLU A CA 1
ATOM 745 C C . GLU A 1 97 ? -22.839 13.084 23.808 1.00 85.19 97 GLU A C 1
ATOM 747 O O . GLU A 1 97 ? -23.264 14.231 23.919 1.00 85.19 97 GLU A O 1
ATOM 752 N N . TYR A 1 98 ? -23.258 12.271 22.831 1.00 77.12 98 TYR A N 1
ATOM 753 C CA . TYR A 1 98 ? -24.218 12.675 21.786 1.00 77.12 98 TYR A CA 1
ATOM 754 C C . TYR A 1 98 ? -25.669 12.243 22.074 1.00 77.12 98 TYR A C 1
ATOM 756 O O . TYR A 1 98 ? -26.462 12.077 21.143 1.00 77.12 98 TYR A O 1
ATOM 764 N N . ARG A 1 99 ? -26.003 12.014 23.347 1.00 59.53 99 ARG A N 1
ATOM 765 C CA . ARG A 1 99 ? -27.355 11.683 23.817 1.00 59.53 99 ARG A CA 1
ATOM 766 C C . ARG A 1 99 ? -28.156 12.946 24.125 1.00 59.53 99 ARG A C 1
ATOM 768 O O . ARG A 1 99 ? -29.369 12.936 23.824 1.00 59.53 99 ARG A O 1
#

Sequence (99 aa):
MEFVGRHLITHPCIDCGESDIRVLDFDHRDGADKGAEVMRLAQGGHALARVAAEIAKCDVRCRNCHAVITYARMGSDWRSAMRLRLQAEVAAYIAEEYR

Radius of gyration: 17.7 Å; chains: 1; bounding box: 46×27×43 Å

pLDDT: mean 91.92, std 7.56, range [59.53, 98.75]